Protein AF-A0A355W9X8-F1 (afdb_monomer)

Sequence (73 aa):
MRKIKDKRRHKEALQAWMFIGVGFILFAVFMAYPLLKNIEMAFMDYSVNPNKPSTFIGLNNFKKAFLSSGVLG

Structure (mmCIF, N/CA/C/O backbone):
data_AF-A0A355W9X8-F1
#
_en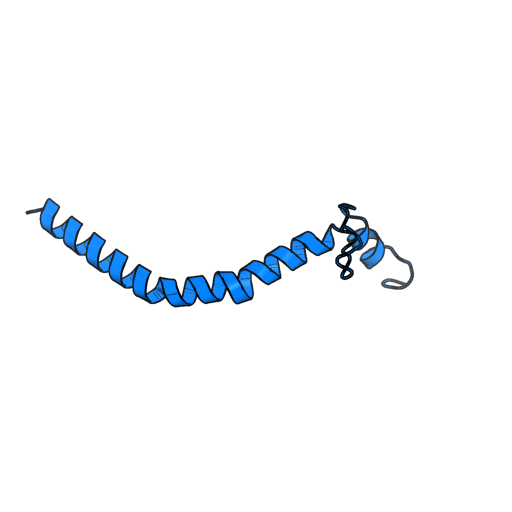try.id   AF-A0A355W9X8-F1
#
loop_
_atom_site.group_PDB
_atom_site.id
_atom_site.type_symbol
_atom_site.label_atom_id
_atom_site.label_alt_id
_atom_site.label_comp_id
_atom_site.label_asym_id
_atom_site.label_entity_id
_atom_site.label_seq_id
_atom_site.pdbx_PDB_ins_code
_atom_site.Cartn_x
_atom_site.Cartn_y
_atom_site.Cartn_z
_atom_site.occupancy
_atom_site.B_iso_or_equiv
_atom_site.auth_seq_id
_atom_site.auth_comp_id
_atom_site.auth_asym_id
_atom_site.auth_atom_id
_atom_site.pdbx_PDB_model_num
ATOM 1 N N . MET A 1 1 ? -8.953 14.732 40.860 1.00 56.16 1 MET A N 1
ATOM 2 C CA . MET A 1 1 ? -10.006 14.737 39.809 1.00 56.16 1 MET A CA 1
ATOM 3 C C . MET A 1 1 ? -9.485 14.720 38.358 1.00 56.16 1 MET A C 1
ATOM 5 O O . MET A 1 1 ? -10.094 14.043 37.539 1.00 56.16 1 MET A O 1
ATOM 9 N N . ARG A 1 2 ? -8.361 15.377 38.008 1.00 60.16 2 ARG A N 1
ATOM 10 C CA . ARG A 1 2 ? -7.865 15.497 36.611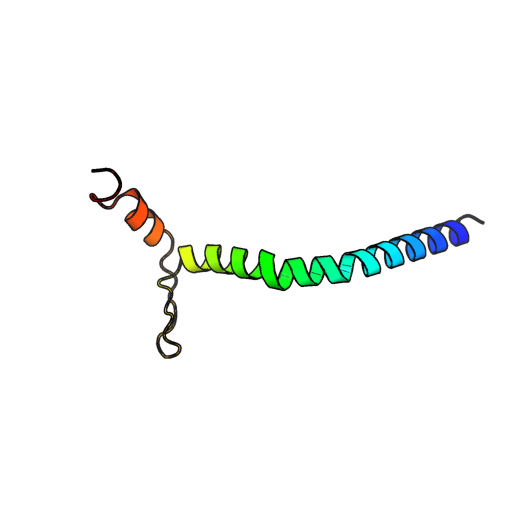 1.00 60.16 2 ARG A CA 1
ATOM 11 C C . ARG A 1 2 ? -7.524 14.157 35.915 1.00 60.16 2 ARG A C 1
ATOM 13 O O . ARG A 1 2 ? -7.951 13.943 34.788 1.00 60.16 2 ARG A O 1
ATOM 20 N N . LYS A 1 3 ? -6.877 13.206 36.612 1.00 55.84 3 LYS A N 1
ATOM 21 C CA . LYS A 1 3 ? -6.505 11.881 36.051 1.00 55.84 3 LYS A CA 1
ATOM 22 C C . LYS A 1 3 ? -7.690 10.981 35.660 1.00 55.84 3 LYS A C 1
ATOM 24 O O . LYS A 1 3 ? -7.556 10.157 34.763 1.00 55.84 3 LYS A O 1
ATOM 29 N N . ILE A 1 4 ? -8.843 11.107 36.326 1.00 64.25 4 ILE A N 1
ATOM 30 C CA . ILE A 1 4 ? -10.025 10.271 36.037 1.00 64.25 4 ILE A CA 1
ATOM 31 C C . ILE A 1 4 ? -10.677 10.705 34.717 1.00 64.25 4 ILE A C 1
ATOM 33 O O . ILE A 1 4 ? -11.103 9.858 33.937 1.00 64.25 4 ILE A O 1
ATOM 37 N N . LYS A 1 5 ? -10.712 12.017 34.447 1.00 63.28 5 LYS A N 1
ATOM 38 C CA . LYS A 1 5 ? -11.276 12.583 33.214 1.00 63.28 5 LYS A CA 1
ATOM 39 C C . LYS A 1 5 ? -10.448 12.191 31.983 1.00 63.28 5 LYS A C 1
ATOM 41 O O . LYS A 1 5 ? -11.018 11.872 30.948 1.00 63.28 5 LYS A O 1
ATOM 46 N N . ASP A 1 6 ? -9.126 12.129 32.131 1.00 71.38 6 ASP A N 1
ATOM 47 C CA . ASP A 1 6 ? -8.200 11.737 31.060 1.00 71.38 6 ASP A CA 1
ATOM 48 C C . ASP A 1 6 ? -8.330 10.253 30.679 1.00 71.38 6 ASP A C 1
ATOM 50 O O . ASP A 1 6 ? -8.465 9.902 29.509 1.00 71.38 6 ASP A O 1
ATOM 54 N N . LYS A 1 7 ? -8.421 9.366 31.684 1.00 74.69 7 LYS A N 1
ATOM 55 C CA . LYS A 1 7 ? -8.680 7.934 31.456 1.00 74.69 7 LYS A CA 1
ATOM 56 C C . LYS A 1 7 ? -10.013 7.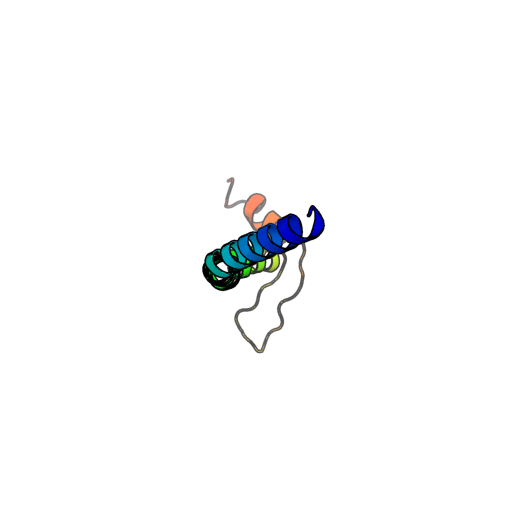676 30.744 1.00 74.69 7 LYS A C 1
ATOM 58 O O . LYS A 1 7 ? -10.102 6.724 29.976 1.00 74.69 7 LYS A O 1
ATOM 63 N N . ARG A 1 8 ? -11.046 8.491 30.998 1.00 76.81 8 ARG A N 1
ATOM 64 C CA . ARG A 1 8 ? -12.347 8.383 30.311 1.00 76.81 8 ARG A CA 1
ATOM 65 C C . ARG A 1 8 ? -12.248 8.810 28.846 1.00 76.81 8 ARG A C 1
ATOM 67 O O . ARG A 1 8 ? -12.638 8.030 27.988 1.00 76.81 8 ARG A O 1
ATOM 74 N N . ARG A 1 9 ? -11.610 9.952 28.558 1.00 80.38 9 ARG A N 1
ATOM 75 C CA . ARG A 1 9 ? -11.368 10.412 27.175 1.00 80.38 9 ARG A CA 1
ATOM 76 C C . ARG A 1 9 ? -10.551 9.411 26.360 1.00 80.38 9 ARG A C 1
ATOM 78 O O . ARG A 1 9 ? -10.851 9.180 25.197 1.00 80.38 9 ARG A O 1
ATOM 85 N N . HIS A 1 10 ? -9.546 8.785 26.972 1.00 85.44 10 HIS A N 1
ATOM 86 C CA . HIS A 1 10 ? -8.753 7.758 26.297 1.00 85.44 10 HIS A CA 1
ATOM 87 C C . HIS A 1 10 ? -9.578 6.502 25.971 1.00 85.44 10 HIS A C 1
ATOM 89 O O . HIS A 1 10 ? -9.452 5.951 24.882 1.00 85.44 10 HIS A O 1
ATOM 95 N N . LYS A 1 11 ? -10.464 6.073 26.882 1.00 87.88 11 LYS A N 1
ATOM 96 C CA . LYS A 1 11 ? -11.387 4.954 26.631 1.00 87.88 11 LYS A CA 1
ATOM 97 C C . LYS A 1 11 ? -12.392 5.265 25.520 1.00 87.88 11 LYS A C 1
ATOM 99 O O . LYS A 1 11 ? -12.617 4.412 24.671 1.00 87.88 11 LYS A O 1
ATOM 104 N N . GLU A 1 12 ? -12.956 6.469 25.510 1.00 90.00 12 GLU A N 1
ATOM 105 C CA . GLU A 1 12 ? -13.879 6.929 24.461 1.00 90.00 12 GLU A CA 1
ATOM 106 C C . GLU A 1 12 ? -13.182 6.988 23.095 1.00 90.00 12 GLU A C 1
ATOM 108 O O . GLU A 1 12 ? -13.701 6.471 22.108 1.00 90.00 12 GLU A O 1
ATOM 113 N N . ALA A 1 13 ? -11.961 7.532 23.043 1.00 89.50 13 ALA A N 1
ATOM 114 C CA . ALA A 1 13 ? -11.159 7.552 21.825 1.00 89.50 13 ALA A CA 1
ATOM 115 C C . ALA A 1 13 ? -10.846 6.133 21.328 1.00 89.50 13 ALA A C 1
ATOM 117 O O . ALA A 1 13 ? -10.994 5.858 20.142 1.00 89.50 13 ALA A O 1
ATOM 118 N N . LEU A 1 14 ? -10.463 5.215 22.221 1.00 91.69 14 LEU A N 1
ATOM 119 C CA . LEU A 1 14 ? -10.206 3.821 21.857 1.00 91.69 14 LEU A CA 1
ATOM 120 C C . LEU A 1 14 ? -11.464 3.134 21.308 1.00 91.69 14 LEU A C 1
ATOM 122 O O . LEU A 1 14 ? -11.372 2.394 20.337 1.00 91.69 14 LEU A O 1
ATOM 126 N N . GLN A 1 15 ? -12.639 3.394 21.887 1.00 91.38 15 GLN A N 1
ATOM 127 C CA . GLN A 1 15 ? -13.909 2.867 21.376 1.00 91.38 15 GLN A CA 1
ATOM 128 C C . GLN A 1 15 ? -14.226 3.394 19.972 1.00 91.38 15 GLN A C 1
ATOM 130 O O . GLN A 1 15 ? -14.578 2.603 19.097 1.00 91.38 15 GLN A O 1
ATOM 135 N N . ALA A 1 16 ? -14.035 4.694 19.729 1.00 92.19 16 ALA A N 1
ATOM 136 C CA . ALA A 1 16 ? -14.194 5.279 18.398 1.00 92.19 16 ALA A CA 1
ATOM 137 C C . ALA A 1 16 ? -13.206 4.671 17.384 1.00 92.19 16 ALA A C 1
ATOM 139 O O . ALA A 1 16 ? -13.598 4.308 16.275 1.00 92.19 16 ALA A O 1
ATOM 140 N N . TRP A 1 17 ? -11.945 4.484 17.783 1.00 93.81 17 TRP A N 1
ATOM 141 C CA . TRP A 1 17 ? -10.933 3.829 16.953 1.00 93.81 17 TRP A CA 1
ATOM 142 C C . TRP A 1 17 ? -11.241 2.361 16.681 1.00 93.81 17 TRP A C 1
ATOM 144 O O . TRP A 1 17 ? -11.000 1.911 15.570 1.00 93.81 17 TRP A O 1
ATOM 154 N N . MET A 1 18 ? -11.793 1.611 17.637 1.00 93.06 18 MET A N 1
ATOM 155 C CA . MET A 1 18 ? -12.212 0.224 17.398 1.00 93.06 18 MET A CA 1
ATOM 156 C C . MET A 1 18 ? -13.390 0.150 16.424 1.00 93.06 18 MET A C 1
ATOM 158 O O . MET A 1 18 ? -13.411 -0.728 15.564 1.00 93.06 18 MET A O 1
ATOM 162 N N . PHE A 1 19 ? -14.333 1.092 16.513 1.00 93.69 19 PHE A N 1
ATOM 163 C CA . PHE A 1 19 ? -15.468 1.165 15.594 1.00 93.69 19 PHE A CA 1
ATOM 164 C C . PHE A 1 19 ? -15.026 1.475 14.156 1.00 93.69 19 PHE A C 1
ATOM 166 O O . PHE A 1 19 ? -15.404 0.770 13.223 1.00 93.69 19 PHE A O 1
ATOM 173 N N . ILE A 1 20 ? -14.166 2.483 13.973 1.00 95.94 20 ILE A N 1
ATOM 174 C CA . ILE A 1 20 ? -13.612 2.838 12.654 1.00 95.94 20 ILE A CA 1
ATOM 175 C C . ILE A 1 20 ? -12.602 1.783 12.178 1.00 95.94 20 ILE A C 1
ATOM 177 O O . ILE A 1 20 ? -12.478 1.526 10.981 1.00 95.94 20 ILE A O 1
ATOM 181 N N . GLY A 1 21 ? -11.891 1.156 13.113 1.00 96.06 21 GLY A N 1
ATOM 182 C CA . GLY A 1 21 ? -10.756 0.275 12.861 1.00 96.06 21 GLY A CA 1
ATOM 183 C C . GLY A 1 21 ? -11.099 -0.901 11.962 1.00 96.06 21 GLY A C 1
ATOM 184 O O . GLY A 1 21 ? -10.317 -1.218 11.073 1.00 96.06 21 GLY A O 1
ATOM 185 N N . VAL A 1 22 ? -12.285 -1.495 12.112 1.00 94.12 22 VAL A N 1
ATOM 186 C CA . VAL A 1 22 ? -12.725 -2.596 11.239 1.00 94.12 22 VAL A CA 1
ATOM 187 C C . VAL A 1 22 ? -12.833 -2.131 9.784 1.00 94.12 22 VAL A C 1
ATOM 189 O O . VAL A 1 22 ? -12.265 -2.758 8.891 1.00 94.12 22 VAL A O 1
ATOM 192 N N . GLY A 1 23 ? -13.496 -0.996 9.541 1.00 96.38 23 GLY A N 1
ATOM 193 C CA . GLY A 1 23 ? -13.605 -0.417 8.201 1.00 96.38 23 GLY A CA 1
ATOM 194 C C . GLY A 1 23 ? -12.247 0.003 7.639 1.00 96.38 23 GLY A C 1
ATOM 195 O O . GLY A 1 23 ? -11.955 -0.241 6.471 1.00 96.38 23 GLY A O 1
ATOM 196 N N . PHE A 1 24 ? -11.382 0.564 8.485 1.00 97.31 24 PHE A N 1
ATOM 197 C CA . PHE A 1 24 ? -10.030 0.951 8.097 1.00 97.31 24 PHE A CA 1
ATOM 198 C C . PHE A 1 24 ? -9.159 -0.253 7.714 1.00 97.31 24 PHE A C 1
ATOM 200 O O . PHE A 1 24 ? -8.434 -0.187 6.726 1.00 97.31 24 PHE A O 1
ATOM 207 N N . ILE A 1 25 ? -9.257 -1.370 8.441 1.00 97.69 25 ILE A N 1
ATOM 208 C CA . ILE A 1 25 ? -8.546 -2.612 8.105 1.00 97.69 25 ILE A CA 1
ATOM 209 C C . ILE A 1 25 ? -9.022 -3.142 6.752 1.00 97.69 25 ILE A C 1
ATOM 211 O O . ILE A 1 25 ? -8.194 -3.466 5.902 1.00 97.69 25 ILE A O 1
ATOM 215 N N . LEU A 1 26 ? -10.337 -3.183 6.517 1.00 97.75 26 LEU A N 1
ATOM 216 C CA . LEU A 1 26 ? -10.884 -3.611 5.226 1.00 97.75 26 LEU A CA 1
ATOM 217 C C . LEU A 1 26 ? -10.407 -2.700 4.088 1.00 97.75 26 LEU A C 1
ATOM 219 O O . LEU A 1 26 ? -9.933 -3.193 3.067 1.00 97.75 26 LEU A O 1
ATOM 223 N N . PHE A 1 27 ? -10.449 -1.381 4.282 1.00 97.94 27 PHE A N 1
ATOM 224 C CA . PHE A 1 27 ? -9.884 -0.418 3.337 1.00 97.94 27 PHE A CA 1
ATOM 225 C C . PHE A 1 27 ? -8.396 -0.690 3.068 1.00 97.94 27 PHE A C 1
ATOM 227 O O . PHE A 1 27 ? -7.965 -0.721 1.915 1.00 97.94 27 PHE A O 1
ATOM 234 N N . ALA A 1 28 ? -7.603 -0.911 4.116 1.00 98.19 28 ALA A N 1
ATOM 235 C CA . ALA A 1 28 ? -6.169 -1.120 3.988 1.00 98.19 28 ALA A CA 1
ATOM 236 C C . ALA A 1 28 ? -5.848 -2.392 3.189 1.00 98.19 28 ALA A C 1
ATOM 238 O O . ALA A 1 28 ? -4.996 -2.361 2.303 1.00 98.19 28 ALA A O 1
ATOM 239 N N . VAL A 1 29 ? -6.559 -3.490 3.459 1.00 98.25 29 VAL A N 1
ATOM 240 C CA . VAL A 1 29 ? -6.339 -4.789 2.806 1.00 98.25 29 VAL A CA 1
ATOM 241 C C . VAL A 1 29 ? -6.852 -4.798 1.368 1.00 98.25 29 VAL A C 1
ATOM 243 O O . VAL A 1 29 ? -6.155 -5.261 0.470 1.00 98.25 29 VAL A O 1
ATOM 246 N N . PHE A 1 30 ? -8.061 -4.292 1.133 1.00 97.81 30 PHE A N 1
ATOM 247 C CA . PHE A 1 30 ? -8.730 -4.457 -0.159 1.00 97.81 30 PHE A CA 1
ATOM 248 C C . PHE A 1 30 ? -8.561 -3.274 -1.108 1.00 97.81 30 PHE A C 1
ATOM 250 O O . PHE A 1 30 ? -8.783 -3.437 -2.303 1.00 97.81 30 PHE A O 1
ATOM 257 N N . MET A 1 31 ? -8.156 -2.102 -0.613 1.00 97.50 31 MET A N 1
ATOM 258 C CA . MET A 1 31 ? -7.957 -0.920 -1.453 1.00 97.50 31 MET A CA 1
ATOM 259 C C . MET A 1 31 ? -6.520 -0.407 -1.404 1.00 97.50 31 MET A C 1
ATOM 261 O O . MET A 1 31 ? -5.875 -0.307 -2.447 1.00 97.50 31 MET A O 1
ATOM 265 N N . ALA A 1 32 ? -5.984 -0.120 -0.215 1.00 98.06 32 ALA A N 1
ATOM 266 C CA . ALA A 1 32 ? -4.649 0.473 -0.114 1.00 98.06 32 ALA A CA 1
ATOM 267 C C . ALA A 1 32 ? -3.546 -0.500 -0.559 1.00 98.06 32 ALA A C 1
ATOM 269 O O . ALA A 1 32 ? -2.680 -0.126 -1.347 1.00 98.06 32 ALA A O 1
ATOM 270 N N . TYR A 1 33 ? -3.592 -1.756 -0.108 1.00 97.88 33 TYR A N 1
ATOM 271 C CA . TYR A 1 33 ? -2.613 -2.774 -0.486 1.00 97.88 33 TYR A CA 1
ATOM 272 C C . TYR A 1 33 ? -2.524 -2.999 -2.007 1.00 97.88 33 TYR A C 1
ATOM 274 O O . TYR A 1 33 ? -1.422 -2.847 -2.538 1.00 97.88 33 TYR A O 1
ATOM 282 N N . PRO A 1 34 ? -3.615 -3.299 -2.748 1.00 97.31 34 PRO A N 1
ATOM 283 C CA . PRO A 1 34 ? -3.508 -3.489 -4.194 1.00 97.31 34 PRO A CA 1
ATOM 284 C C . PRO A 1 34 ? -3.049 -2.219 -4.919 1.00 97.31 34 PRO A C 1
ATOM 286 O O . PRO A 1 34 ? -2.276 -2.313 -5.870 1.00 97.31 34 PRO A O 1
ATOM 289 N N . LEU A 1 35 ? -3.439 -1.029 -4.445 1.00 98.06 35 LEU A N 1
ATOM 290 C CA . LEU A 1 35 ? -2.961 0.230 -5.018 1.00 98.06 35 LEU A CA 1
ATOM 291 C C . LEU A 1 35 ? -1.441 0.393 -4.856 1.00 98.06 35 LEU A C 1
ATOM 293 O O . LEU A 1 35 ? -0.753 0.736 -5.817 1.00 98.06 35 LEU A O 1
ATOM 297 N N . LEU A 1 36 ? -0.901 0.098 -3.672 1.00 98.12 36 LEU A N 1
ATOM 298 C CA . LEU A 1 36 ? 0.543 0.131 -3.424 1.00 98.12 36 LE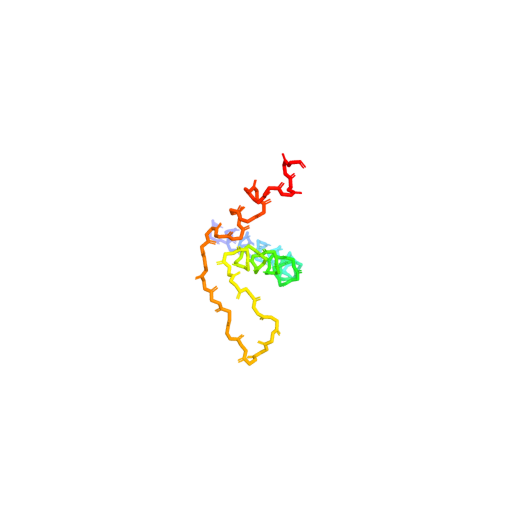U A CA 1
ATOM 299 C C . LEU A 1 36 ? 1.285 -0.933 -4.242 1.00 98.12 36 LEU A C 1
ATOM 301 O O . LEU A 1 36 ? 2.337 -0.642 -4.811 1.00 98.12 36 LEU A O 1
ATOM 305 N N . LYS A 1 37 ? 0.723 -2.142 -4.365 1.00 95.94 37 LYS A N 1
ATOM 306 C CA . LYS A 1 37 ? 1.292 -3.189 -5.223 1.00 95.94 37 LYS A CA 1
ATOM 307 C C . LYS A 1 37 ? 1.318 -2.772 -6.692 1.00 95.94 37 LYS A C 1
ATOM 309 O O . LYS A 1 37 ? 2.317 -3.041 -7.346 1.00 95.94 37 LYS A O 1
ATOM 314 N N . ASN A 1 38 ? 0.302 -2.069 -7.196 1.00 96.19 38 ASN A N 1
ATOM 315 C CA . ASN A 1 38 ? 0.315 -1.538 -8.564 1.00 96.19 38 ASN A CA 1
ATOM 316 C C . ASN A 1 38 ? 1.458 -0.540 -8.781 1.00 96.19 38 ASN A C 1
ATOM 318 O O . ASN A 1 38 ? 2.120 -0.580 -9.817 1.00 96.19 38 ASN A O 1
ATOM 322 N N . ILE A 1 39 ? 1.717 0.326 -7.794 1.00 96.88 39 ILE A N 1
ATOM 323 C CA . ILE A 1 39 ? 2.851 1.255 -7.851 1.00 96.88 39 ILE A CA 1
ATOM 324 C C . ILE A 1 39 ? 4.159 0.467 -7.914 1.00 96.88 39 ILE A C 1
ATOM 326 O O . ILE A 1 39 ? 4.968 0.743 -8.788 1.00 96.88 39 ILE A O 1
ATOM 330 N N . GLU A 1 40 ? 4.357 -0.535 -7.056 1.00 95.94 40 GLU A N 1
ATOM 331 C CA . GLU A 1 40 ? 5.553 -1.388 -7.095 1.00 95.94 40 GLU A CA 1
ATOM 332 C C . GLU A 1 40 ? 5.714 -2.086 -8.455 1.00 95.94 40 GLU A C 1
ATOM 334 O O . GLU A 1 40 ? 6.785 -2.012 -9.058 1.00 95.94 40 GLU A O 1
ATOM 339 N N . MET A 1 41 ? 4.646 -2.700 -8.974 1.00 96.00 41 MET A N 1
ATOM 340 C CA . MET A 1 41 ? 4.641 -3.390 -10.269 1.00 96.00 41 MET A CA 1
ATOM 341 C C . MET A 1 41 ? 5.038 -2.471 -11.427 1.00 96.00 41 MET A C 1
ATOM 343 O O . MET A 1 41 ? 5.695 -2.930 -12.359 1.00 96.00 41 MET A O 1
ATOM 347 N N . ALA A 1 42 ? 4.715 -1.176 -11.362 1.00 96.62 42 ALA A N 1
ATOM 348 C CA . ALA A 1 42 ? 5.103 -0.215 -12.392 1.00 96.62 42 ALA A CA 1
ATOM 349 C C . ALA A 1 42 ? 6.630 -0.110 -12.571 1.00 96.62 42 ALA A C 1
ATOM 351 O O . ALA A 1 42 ? 7.090 0.209 -13.668 1.00 96.62 42 ALA A O 1
ATOM 352 N N . PHE A 1 43 ? 7.420 -0.432 -11.542 1.00 97.62 43 PHE A N 1
ATOM 353 C CA . PHE A 1 43 ? 8.888 -0.429 -11.598 1.00 97.62 43 PHE A CA 1
ATOM 354 C C . PHE A 1 43 ? 9.504 -1.819 -11.828 1.00 97.62 43 PHE A C 1
ATOM 356 O O . PHE A 1 43 ? 10.731 -1.963 -11.812 1.00 97.62 43 PHE A O 1
ATOM 363 N N . MET A 1 44 ? 8.679 -2.846 -12.035 1.00 96.75 44 MET A N 1
ATOM 364 C CA . MET A 1 44 ? 9.112 -4.235 -12.194 1.00 96.75 44 MET A CA 1
ATOM 365 C C . MET A 1 44 ? 8.853 -4.740 -13.624 1.00 96.75 44 MET A C 1
ATOM 367 O O . MET A 1 44 ? 7.868 -4.359 -14.258 1.00 96.75 44 MET A O 1
ATOM 371 N N . ASP A 1 45 ? 9.690 -5.657 -14.118 1.00 96.00 45 ASP A N 1
ATOM 372 C CA . ASP A 1 45 ? 9.276 -6.636 -15.134 1.00 96.00 45 ASP A CA 1
ATOM 373 C C . ASP A 1 45 ? 8.419 -7.680 -14.415 1.00 96.00 45 ASP A C 1
ATOM 375 O O . ASP A 1 45 ? 8.893 -8.738 -13.987 1.00 96.00 45 ASP A O 1
ATOM 379 N N . TYR A 1 46 ? 7.170 -7.300 -14.146 1.00 93.69 46 TYR A N 1
ATOM 380 C CA . TYR A 1 46 ? 6.263 -8.110 -13.353 1.00 93.69 46 TYR A CA 1
ATOM 381 C C . TYR A 1 46 ? 5.862 -9.374 -14.118 1.00 93.69 46 TYR A C 1
ATOM 383 O O . TYR A 1 46 ? 5.337 -9.317 -15.230 1.00 93.69 46 TYR A O 1
ATOM 391 N N . SER A 1 47 ? 6.086 -10.531 -13.499 1.00 93.62 47 SER A N 1
ATOM 392 C CA . SER A 1 47 ? 5.696 -11.827 -14.04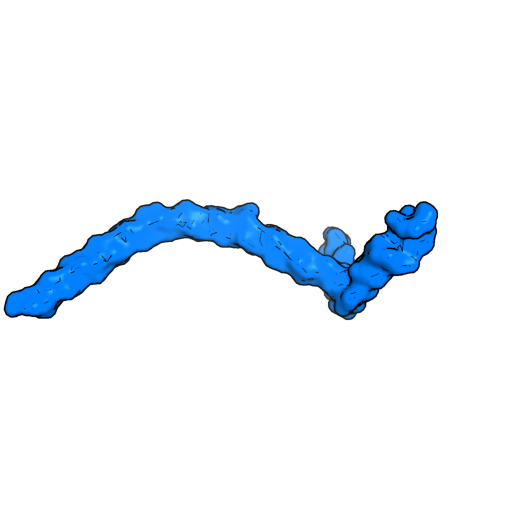3 1.00 93.62 47 SER A CA 1
ATOM 393 C C . SER A 1 47 ? 4.473 -12.365 -13.316 1.00 93.62 47 SER A C 1
ATOM 395 O O . SER A 1 47 ? 4.501 -12.577 -12.107 1.00 93.62 47 SER A O 1
ATOM 397 N N . VAL A 1 48 ? 3.424 -12.670 -14.081 1.00 92.00 48 VAL A N 1
ATOM 398 C CA . VAL A 1 48 ? 2.236 -13.379 -13.577 1.00 92.00 48 VAL A CA 1
ATOM 399 C C . VAL A 1 48 ? 2.520 -14.878 -13.395 1.00 92.00 48 VAL A C 1
ATOM 401 O O . VAL A 1 48 ? 1.813 -15.566 -12.666 1.00 92.00 48 VAL A O 1
ATOM 404 N N . ASN A 1 49 ? 3.564 -15.402 -14.047 1.00 93.06 49 ASN A N 1
ATOM 405 C CA . ASN A 1 49 ? 3.973 -16.795 -13.907 1.00 93.06 49 ASN A CA 1
ATOM 406 C C . ASN A 1 49 ? 4.725 -16.985 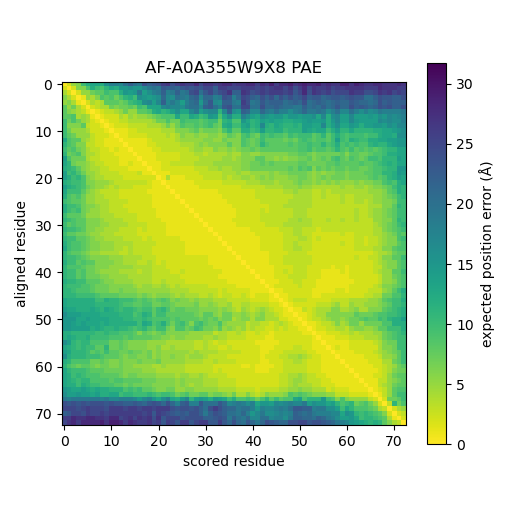-12.575 1.00 93.06 49 ASN A C 1
ATOM 408 O O . ASN A 1 49 ? 5.811 -16.415 -12.440 1.00 93.06 49 ASN A O 1
ATOM 412 N N . PRO A 1 50 ? 4.234 -17.830 -11.645 1.00 87.69 50 PRO A N 1
ATOM 413 C CA . PRO A 1 50 ? 4.894 -18.091 -10.361 1.00 87.69 50 PRO A CA 1
ATOM 414 C C . PRO A 1 50 ? 6.306 -18.673 -10.496 1.00 87.69 50 PRO A C 1
ATOM 416 O O . PRO A 1 50 ? 7.129 -18.511 -9.601 1.00 87.69 50 PRO A O 1
ATOM 419 N N . ASN A 1 51 ? 6.599 -19.334 -11.619 1.00 93.69 51 ASN A N 1
ATOM 420 C CA . ASN A 1 51 ? 7.903 -19.939 -11.890 1.00 93.69 51 ASN A CA 1
ATOM 421 C C . ASN A 1 51 ? 8.923 -18.946 -12.469 1.00 93.69 51 ASN A C 1
ATOM 423 O O . ASN A 1 51 ? 10.088 -19.300 -12.640 1.00 93.69 51 ASN A O 1
ATOM 427 N N . LYS A 1 52 ? 8.505 -17.716 -12.801 1.00 93.06 52 LYS A N 1
ATOM 428 C CA . LYS A 1 52 ? 9.399 -16.651 -13.267 1.00 93.06 52 LYS A CA 1
ATOM 429 C C . LYS A 1 52 ? 9.396 -15.521 -12.228 1.00 93.06 52 LYS A C 1
ATOM 431 O O . LYS A 1 52 ? 8.347 -14.915 -12.009 1.00 93.06 52 LYS A O 1
ATOM 436 N N . PRO A 1 53 ? 10.546 -15.197 -11.610 1.00 91.81 53 PRO A N 1
ATOM 437 C CA . PRO A 1 53 ? 10.615 -14.102 -10.652 1.00 91.81 53 PRO A CA 1
ATOM 438 C C . PRO A 1 53 ? 10.370 -12.755 -11.343 1.00 91.81 53 PRO A C 1
ATOM 440 O O . PRO A 1 53 ? 10.776 -12.547 -12.488 1.00 91.81 53 PRO A O 1
ATOM 443 N N . SER A 1 54 ? 9.725 -11.832 -10.628 1.00 93.88 54 SER A N 1
ATOM 444 C CA . SER A 1 54 ? 9.639 -10.429 -11.052 1.00 93.88 54 SER A CA 1
ATOM 445 C C . SER A 1 54 ? 10.967 -9.731 -10.768 1.00 93.88 54 SER A C 1
ATOM 447 O O . SER A 1 54 ? 11.549 -9.933 -9.700 1.00 93.88 54 SER A O 1
ATOM 449 N N . THR A 1 55 ? 11.452 -8.916 -11.703 1.00 95.75 55 THR A N 1
ATOM 450 C CA . THR A 1 55 ? 12.741 -8.219 -11.571 1.00 95.75 55 THR A CA 1
ATOM 451 C C . THR A 1 55 ? 12.544 -6.710 -11.555 1.00 95.75 55 THR A C 1
ATOM 453 O O . THR A 1 55 ? 11.680 -6.178 -12.245 1.00 95.75 55 THR A O 1
ATOM 456 N N . PHE A 1 56 ? 13.339 -5.997 -10.759 1.00 96.75 56 PHE A N 1
ATOM 457 C CA . PHE A 1 56 ? 13.279 -4.539 -10.717 1.00 96.75 56 PHE A CA 1
ATOM 458 C C . PHE A 1 56 ? 13.968 -3.939 -11.943 1.00 96.75 56 PHE A C 1
ATOM 460 O O . PHE A 1 56 ? 15.146 -4.198 -12.187 1.00 96.75 56 PHE A O 1
ATOM 467 N N . ILE A 1 57 ? 13.240 -3.114 -12.694 1.00 97.12 57 ILE A N 1
ATOM 468 C CA . ILE A 1 57 ? 13.715 -2.474 -13.933 1.00 97.12 57 ILE A CA 1
ATOM 469 C C . ILE A 1 57 ? 13.656 -0.941 -13.870 1.00 97.12 57 ILE A C 1
ATOM 471 O O . ILE A 1 57 ? 13.869 -0.260 -14.877 1.00 97.12 57 ILE A O 1
ATOM 475 N N . GLY A 1 58 ? 13.359 -0.377 -12.696 1.00 96.00 58 GLY A N 1
ATOM 476 C CA . GLY A 1 58 ? 13.291 1.065 -12.478 1.00 96.00 58 GLY A CA 1
ATOM 477 C C . GLY A 1 58 ? 12.253 1.742 -13.376 1.00 96.00 58 GLY A C 1
ATOM 478 O O . GLY A 1 58 ? 11.109 1.312 -13.463 1.00 96.00 58 GLY A O 1
ATOM 479 N N . LEU A 1 59 ? 12.647 2.820 -14.058 1.00 96.44 59 LEU A N 1
ATOM 480 C CA . LEU A 1 59 ? 11.735 3.644 -14.864 1.00 96.44 59 LEU A CA 1
ATOM 481 C C . LEU A 1 59 ? 11.518 3.139 -16.300 1.00 96.44 59 LEU A C 1
ATOM 483 O O . LEU A 1 59 ? 10.925 3.847 -17.116 1.00 96.44 59 LEU A O 1
ATOM 487 N N . ASN A 1 60 ? 11.996 1.943 -16.646 1.00 95.50 60 ASN A N 1
ATOM 488 C CA . ASN A 1 60 ? 11.933 1.452 -18.024 1.00 95.50 60 ASN A CA 1
ATOM 489 C C . AS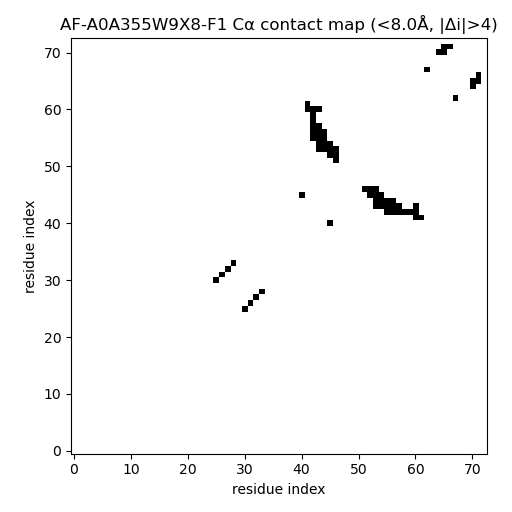N A 1 60 ? 10.496 1.327 -18.553 1.00 95.50 60 ASN A C 1
ATOM 491 O O . ASN A 1 60 ? 10.246 1.708 -19.696 1.00 95.50 60 ASN A O 1
ATOM 495 N N . ASN A 1 61 ? 9.540 0.894 -17.724 1.00 94.81 61 ASN A N 1
ATOM 496 C CA . ASN A 1 61 ? 8.124 0.851 -18.110 1.00 94.81 61 ASN A CA 1
ATOM 497 C C . ASN A 1 61 ? 7.564 2.246 -18.415 1.00 94.81 61 ASN A C 1
ATOM 499 O O . ASN A 1 61 ? 6.844 2.413 -19.394 1.00 94.81 61 ASN A O 1
ATOM 503 N N . PHE A 1 62 ? 7.944 3.262 -17.637 1.00 94.31 62 PHE A N 1
ATOM 504 C CA . PHE A 1 62 ? 7.534 4.647 -17.881 1.00 94.31 62 PHE A CA 1
ATOM 505 C C . PHE A 1 62 ? 8.141 5.182 -19.181 1.00 94.31 62 PHE A C 1
ATOM 507 O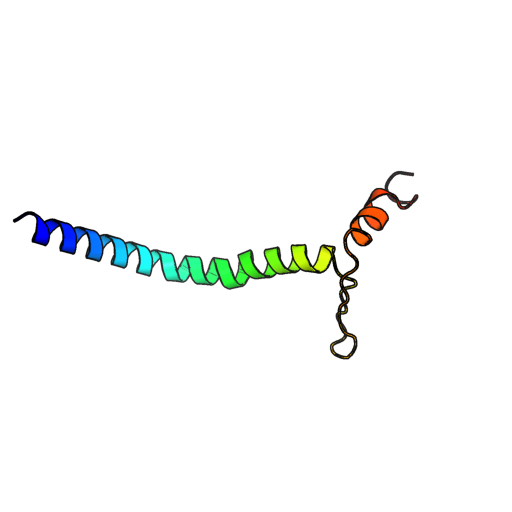 O . PHE A 1 62 ? 7.423 5.730 -20.013 1.00 94.31 62 PHE A O 1
ATOM 514 N N . LYS A 1 63 ? 9.441 4.955 -19.418 1.00 93.44 63 LYS A N 1
ATOM 515 C CA . LYS A 1 63 ? 10.081 5.313 -20.697 1.00 93.44 63 LYS A CA 1
ATOM 516 C C . LYS A 1 63 ? 9.371 4.647 -21.872 1.00 93.44 63 LYS A C 1
ATOM 518 O O . LYS A 1 63 ? 9.083 5.310 -22.857 1.00 93.44 63 LYS A O 1
ATOM 523 N N . LYS A 1 64 ? 9.039 3.360 -21.760 1.00 91.81 64 LYS A N 1
ATOM 524 C CA . LYS A 1 64 ? 8.287 2.640 -22.792 1.00 91.81 64 LYS A CA 1
ATOM 525 C C . LYS A 1 64 ? 6.901 3.253 -23.010 1.00 91.81 64 LYS A C 1
ATOM 527 O O . LYS A 1 64 ? 6.524 3.477 -24.153 1.00 91.81 64 LYS A O 1
ATOM 532 N N . ALA A 1 65 ? 6.165 3.549 -21.944 1.00 91.12 65 ALA A N 1
ATOM 533 C CA . ALA A 1 65 ? 4.817 4.102 -22.037 1.00 91.12 65 ALA A CA 1
ATOM 534 C C . ALA A 1 65 ? 4.785 5.502 -22.672 1.00 91.12 65 ALA A C 1
ATOM 536 O O . ALA A 1 65 ? 3.896 5.778 -23.468 1.00 91.12 65 ALA A O 1
ATOM 537 N N . PHE A 1 66 ? 5.752 6.366 -22.348 1.00 90.31 66 PHE A N 1
ATOM 538 C CA . PHE A 1 66 ? 5.720 7.779 -22.747 1.00 90.31 66 PHE A CA 1
ATOM 539 C C . PHE A 1 66 ? 6.642 8.142 -23.915 1.00 90.31 66 PHE A C 1
ATOM 541 O O . PHE A 1 66 ? 6.410 9.153 -24.565 1.00 90.31 66 PHE A O 1
ATOM 548 N N . LEU A 1 67 ? 7.692 7.362 -24.181 1.00 87.31 67 LEU A N 1
ATOM 549 C CA . LEU A 1 67 ? 8.693 7.669 -25.214 1.00 87.31 67 LEU A CA 1
ATOM 550 C C . LEU A 1 67 ? 8.673 6.677 -26.380 1.00 87.31 67 LEU A C 1
ATOM 552 O O . LEU A 1 67 ? 9.374 6.901 -27.365 1.00 87.31 67 LEU A O 1
ATOM 556 N N . SER A 1 68 ? 7.913 5.575 -26.292 1.00 80.88 68 SER A N 1
ATOM 557 C CA . SER A 1 68 ? 7.731 4.723 -27.469 1.00 80.88 68 SER A CA 1
ATOM 558 C C . SER A 1 68 ? 6.876 5.457 -28.501 1.00 80.88 68 SER A C 1
ATOM 560 O O . SER A 1 68 ? 5.833 6.031 -28.188 1.00 80.88 68 SER A O 1
ATOM 562 N N . SER A 1 69 ? 7.346 5.444 -29.746 1.00 66.00 69 SER A N 1
ATOM 563 C CA . SER A 1 69 ? 6.846 6.219 -30.888 1.00 66.00 69 SER A CA 1
ATOM 564 C C . SER A 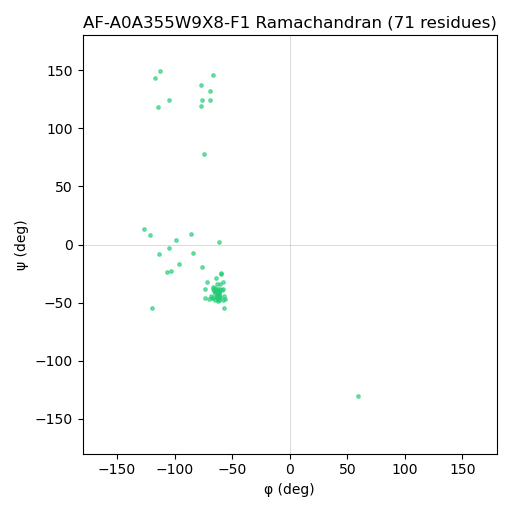1 69 ? 5.390 5.947 -31.297 1.00 66.00 69 SER A C 1
ATOM 566 O O . SER A 1 69 ? 4.931 6.536 -32.265 1.00 66.00 69 SER A O 1
ATOM 568 N N . GLY A 1 70 ? 4.662 5.078 -30.587 1.00 63.41 70 GLY A N 1
ATOM 569 C CA . GLY A 1 70 ? 3.259 4.746 -30.858 1.00 63.41 70 GLY A CA 1
ATOM 570 C C . GLY A 1 70 ? 2.234 5.365 -29.900 1.00 63.41 70 GLY A C 1
ATOM 571 O O . GLY A 1 70 ? 1.046 5.138 -30.091 1.00 63.41 70 GLY A O 1
ATOM 572 N N . VAL A 1 71 ? 2.655 6.098 -28.860 1.00 60.00 71 VAL A N 1
ATOM 573 C CA . VAL A 1 71 ? 1.725 6.732 -27.893 1.00 60.00 71 VAL A CA 1
ATOM 574 C C . VAL A 1 71 ? 1.626 8.252 -28.085 1.00 60.00 71 VAL A C 1
ATOM 576 O O . VAL A 1 71 ? 0.618 8.851 -27.724 1.00 60.00 71 VAL A O 1
ATOM 579 N N . LEU A 1 72 ? 2.645 8.877 -28.682 1.00 58.88 72 LEU A N 1
ATOM 580 C CA . LEU A 1 72 ? 2.704 10.320 -28.968 1.00 58.88 72 LEU A CA 1
ATOM 581 C C . LEU A 1 72 ? 3.015 10.631 -30.448 1.00 58.88 72 LEU A C 1
ATOM 583 O O . LEU A 1 72 ? 3.385 11.763 -30.760 1.00 58.88 72 LEU A O 1
ATOM 587 N N . GLY A 1 73 ? 2.924 9.630 -31.330 1.00 52.09 73 GLY A N 1
ATOM 588 C CA . GLY A 1 73 ? 3.153 9.737 -32.776 1.00 52.09 73 GLY A CA 1
ATOM 589 C C . GLY A 1 73 ? 1.874 9.531 -33.567 1.00 52.09 73 GLY A C 1
ATOM 590 O O . GLY A 1 73 ? 1.074 8.668 -33.143 1.00 52.09 73 GLY A O 1
#

Foldseek 3Di:
DVVVVVVVVVVVVVVVCVVVVVVVVCCCVPPVVVVVVVVVCLQWPDDPDPVDDIGGNGCVSVCCCPVPPPNVD

pLDDT: mean 88.61, std 12.67, range [52.09, 98.25]

Solvent-accessible surface area (backbone atoms only — not comparable to full-atom values): 4238 Å² total; per-residue (Å²): 118,70,71,62,56,52,58,48,53,52,51,53,51,50,51,53,47,57,65,50,41,57,59,50,50,51,42,42,62,74,47,49,43,56,53,53,50,52,59,55,44,53,29,32,55,68,49,91,49,90,91,43,80,61,43,83,54,54,64,52,55,53,48,51,63,69,66,36,73,78,71,82,98

Nearest PDB structures (foldseek):
  8ja7-assembly1_A  TM=7.797E-01  e=1.480E-01  Mycobacterium tuberculosis H37Rv
  8hps-assembly1_A  TM=7.028E-01  e=1.695E-01  Mycolicibacterium smegmatis MC2 155

Mean predicted aligned error: 7.5 Å

Radius of gyration: 22.8 Å; Cα contacts (8 Å, |Δi|>4): 34; chains: 1; bounding box: 29×35×73 Å

Secondary structure (DSSP, 8-state):
-HHHHHHHHHHHHHHHHHHHHHHHHHHIIIIIHHHHHHHHHHTEE--SSTTS--EE-TTHHHHHHHHSTTT--